Protein AF-M5PRZ6-F1 (afdb_monomer_lite)

Organism: NCBI:txid1262666

Sequence (97 aa):
MSIFGPVVANYGDRKKSFNFHQKIILLVMDITLLAELCYTMHAAYPAGDAFSAIFLRTYAPLFFPTVILGIWLCRRFRDRQVASESMGQAKAAAPEA

Secondary structure (DSSP, 8-state):
--TTHHHHTTSS-------HHHHHHHHHHHHHHHHHHHHHHHHHGGGGGGHHHHHHHHHHHHHHHHHHHHHHHHHHHHHHHHHHHHHHHHHHS----

pLDDT: mean 70.48, std 14.61, range [44.31, 88.38]

Foldseek 3Di:
DDPPPPPVVPPPPPPPPQDPVNVVLVVVLVVVLVVLLVVLQVVLVVVVVCSVVSSCVRSVVVVVVSVVVSVVVSVVVVVVVVVVVVVVVVVVPDDDD

Radius of gyration: 21.45 Å; chains: 1; bounding box: 60×50×50 Å

Structure (mmCIF, N/CA/C/O backbone):
data_AF-M5PRZ6-F1
#
_entry.id   AF-M5PRZ6-F1
#
loop_
_atom_site.group_PDB
_atom_site.id
_atom_site.type_symbol
_atom_site.label_atom_id
_atom_site.label_alt_id
_atom_site.label_comp_id
_atom_site.label_asym_id
_atom_site.label_entity_id
_atom_site.label_seq_id
_atom_site.pdbx_PDB_ins_code
_atom_site.Cartn_x
_atom_site.Cartn_y
_atom_site.Cartn_z
_atom_site.occupancy
_atom_site.B_iso_or_equiv
_atom_site.auth_seq_id
_atom_site.auth_comp_id
_atom_site.auth_asym_id
_atom_site.auth_atom_id
_atom_site.pdbx_PDB_model_num
ATOM 1 N N . MET A 1 1 ? -9.450 42.614 6.489 1.00 44.31 1 MET A N 1
ATOM 2 C CA . MET A 1 1 ? -10.142 41.584 5.684 1.00 44.31 1 MET A CA 1
ATOM 3 C C . MET A 1 1 ? -9.292 40.321 5.692 1.00 44.31 1 MET A C 1
ATOM 5 O O . MET A 1 1 ? -8.359 40.229 4.910 1.00 44.31 1 MET A O 1
ATOM 9 N N . SER A 1 2 ? -9.564 39.385 6.606 1.00 45.91 2 SER A N 1
ATOM 10 C CA . SER A 1 2 ? -8.858 38.096 6.675 1.00 45.91 2 SER A CA 1
ATOM 11 C C . SER A 1 2 ? -9.834 36.983 6.311 1.00 45.91 2 SER A C 1
ATOM 13 O O . SER A 1 2 ? -10.684 36.608 7.111 1.00 45.91 2 SER A O 1
ATOM 15 N N . ILE A 1 3 ? -9.724 36.488 5.079 1.00 63.09 3 ILE A N 1
ATOM 16 C CA . ILE A 1 3 ? -10.643 35.516 4.455 1.00 63.09 3 ILE A CA 1
ATOM 17 C C . ILE A 1 3 ? -10.453 34.088 5.022 1.00 63.09 3 ILE A C 1
ATOM 19 O O . ILE A 1 3 ? -11.278 33.210 4.803 1.00 63.09 3 ILE A O 1
ATOM 23 N N . PHE A 1 4 ? -9.413 33.856 5.831 1.00 58.06 4 PHE A N 1
ATOM 24 C CA . PHE A 1 4 ? -9.036 32.530 6.346 1.00 58.06 4 PHE A CA 1
ATOM 25 C C . PHE A 1 4 ? -9.284 32.322 7.854 1.00 58.06 4 PHE A C 1
ATOM 27 O O . PHE A 1 4 ? -8.808 31.349 8.431 1.00 58.06 4 PHE A O 1
ATOM 34 N N . GLY A 1 5 ? -10.020 33.222 8.515 1.00 56.09 5 GLY A N 1
ATOM 35 C CA . GLY A 1 5 ? -10.156 33.242 9.981 1.00 56.09 5 GLY A CA 1
ATOM 36 C C . GLY A 1 5 ? -10.887 32.050 10.632 1.00 56.09 5 GLY A C 1
ATOM 37 O O . GLY A 1 5 ? -10.348 31.471 11.573 1.00 56.09 5 GLY A O 1
ATOM 38 N N . PRO A 1 6 ? -12.095 31.648 10.187 1.00 53.34 6 PRO A N 1
ATOM 39 C CA . PRO A 1 6 ? -12.907 30.715 10.976 1.00 53.34 6 PRO A CA 1
ATOM 40 C C . PRO A 1 6 ? -12.603 29.227 10.732 1.00 53.34 6 PRO A C 1
ATOM 42 O O . PRO A 1 6 ? -12.967 28.395 11.559 1.00 53.34 6 PRO A O 1
ATOM 45 N N . VAL A 1 7 ? -11.936 28.867 9.628 1.00 56.25 7 VAL A N 1
ATOM 46 C CA . VAL A 1 7 ? -11.710 27.453 9.258 1.00 56.25 7 VAL A CA 1
ATOM 47 C C . VAL A 1 7 ? -10.471 26.864 9.942 1.00 56.25 7 VAL A C 1
ATOM 49 O O . VAL A 1 7 ? -10.497 25.711 10.364 1.00 56.25 7 VAL A O 1
ATOM 52 N N . VAL A 1 8 ? -9.403 27.649 10.115 1.00 56.16 8 VAL A N 1
ATOM 53 C CA . VAL A 1 8 ? -8.156 27.170 10.745 1.00 56.16 8 VAL A CA 1
ATOM 54 C C . VAL A 1 8 ? -8.268 27.128 12.274 1.00 56.16 8 VAL A C 1
ATOM 56 O O . VAL A 1 8 ? -7.702 26.243 12.911 1.00 56.16 8 VAL A O 1
ATOM 59 N N . ALA A 1 9 ? -9.066 28.018 12.872 1.00 53.56 9 ALA A N 1
ATOM 60 C CA . ALA A 1 9 ? -9.238 28.089 14.325 1.00 53.56 9 ALA A CA 1
ATOM 61 C C . ALA A 1 9 ? -9.973 26.874 14.931 1.00 53.56 9 ALA A C 1
ATOM 63 O O . ALA A 1 9 ? -9.878 26.639 16.132 1.00 53.56 9 ALA A O 1
ATOM 64 N N . ASN A 1 10 ? -10.688 26.083 14.119 1.00 51.78 10 ASN A N 1
ATOM 65 C CA . ASN A 1 10 ? -11.527 24.975 14.591 1.00 51.78 10 ASN A CA 1
ATOM 66 C C . ASN A 1 10 ? -10.916 23.575 14.371 1.00 51.78 10 ASN A C 1
ATOM 68 O O . ASN A 1 10 ? -11.611 22.570 14.500 1.00 51.78 10 ASN A O 1
ATOM 72 N N . TYR A 1 11 ? -9.624 23.478 14.040 1.00 54.78 11 TYR A N 1
ATOM 73 C CA . TYR A 1 11 ? -8.944 22.178 13.928 1.00 54.78 11 TYR A CA 1
ATOM 74 C C . TYR A 1 11 ? -8.398 21.666 15.274 1.00 54.78 11 TYR A C 1
ATOM 76 O O . TYR A 1 11 ? -8.106 20.480 15.412 1.00 54.78 11 TYR A O 1
ATOM 84 N N . GLY A 1 12 ? -8.270 22.554 16.268 1.00 51.88 12 GLY A N 1
ATOM 85 C CA . GLY A 1 12 ? -7.536 22.295 17.510 1.00 51.88 12 GLY A CA 1
ATOM 86 C C . GLY A 1 12 ? -8.316 21.653 18.661 1.00 51.88 12 GLY A C 1
ATOM 87 O O . GLY A 1 12 ? -7.678 21.253 19.628 1.00 51.88 12 GLY A O 1
ATOM 88 N N . ASP A 1 13 ? -9.649 21.529 18.590 1.00 52.00 13 ASP A N 1
ATOM 89 C CA . ASP A 1 13 ? -10.454 21.192 19.785 1.00 52.00 13 ASP A CA 1
ATOM 90 C C . ASP A 1 13 ? -11.536 20.119 19.576 1.00 52.00 13 ASP A C 1
ATOM 92 O O . ASP A 1 13 ? -12.557 20.051 20.256 1.00 52.00 13 ASP A O 1
ATOM 96 N N . ARG A 1 14 ? -11.322 19.204 18.628 1.00 57.09 14 ARG A N 1
ATOM 97 C CA . ARG A 1 14 ? -12.064 17.937 18.616 1.00 57.09 14 ARG A CA 1
ATOM 98 C C . ARG A 1 14 ? -11.144 16.862 19.165 1.00 57.09 14 ARG A C 1
ATOM 100 O O . ARG A 1 14 ? -10.601 16.064 18.402 1.00 57.09 14 ARG A O 1
ATOM 107 N N . LYS A 1 15 ? -11.038 16.770 20.498 1.00 49.06 15 LYS A N 1
ATOM 108 C CA . LYS A 1 15 ? -10.728 15.491 21.158 1.00 49.06 15 LYS A CA 1
ATOM 109 C C . LYS A 1 15 ? -11.851 14.505 20.818 1.00 49.06 15 LYS A C 1
ATOM 111 O O . LYS A 1 15 ? -12.719 14.210 21.631 1.00 49.06 15 LYS A O 1
ATOM 116 N N . LYS A 1 16 ? -11.862 13.982 19.588 1.00 56.84 16 LYS A N 1
ATOM 117 C CA . LYS A 1 16 ? -12.518 12.712 19.314 1.00 56.84 16 LYS A CA 1
ATOM 118 C C . LYS A 1 16 ? -11.719 11.695 20.106 1.00 56.84 16 LYS A C 1
ATOM 120 O O . LYS A 1 16 ? -10.619 11.322 19.704 1.00 56.84 16 LYS A O 1
ATOM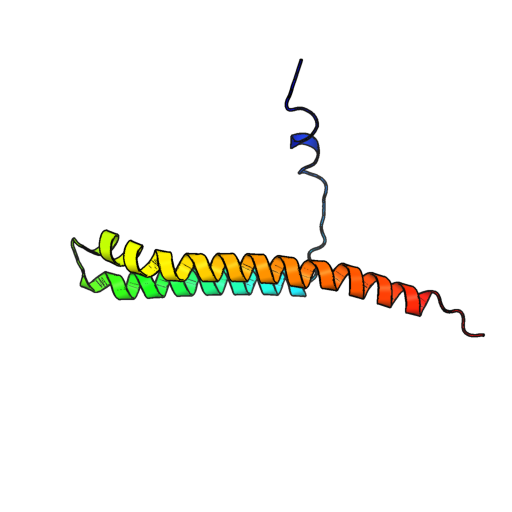 125 N N . SER A 1 17 ? -12.254 11.297 21.255 1.00 53.75 17 SER A N 1
ATOM 126 C CA . SER A 1 17 ? -11.880 10.034 21.872 1.00 53.75 17 SER A CA 1
ATOM 127 C C . SER A 1 17 ? -12.159 8.957 20.827 1.00 53.75 17 SER A C 1
ATOM 129 O O . SER A 1 17 ? -13.293 8.521 20.653 1.00 53.75 17 SER A O 1
ATOM 131 N N . PHE A 1 18 ? -11.154 8.633 20.011 1.00 55.12 18 PHE A N 1
ATOM 132 C CA . PHE A 1 18 ? -11.245 7.519 19.086 1.00 55.12 18 PHE A CA 1
ATOM 133 C C . PHE A 1 18 ? -11.454 6.277 19.943 1.00 55.12 18 PHE A C 1
ATOM 135 O O . PHE A 1 18 ? -10.559 5.878 20.695 1.00 55.12 18 PHE A O 1
ATOM 142 N N . ASN A 1 19 ? -12.649 5.696 19.838 1.00 66.44 19 ASN A N 1
ATOM 143 C CA . ASN A 1 19 ? -12.975 4.424 20.461 1.00 66.44 19 ASN A CA 1
ATOM 144 C C . ASN A 1 19 ? -11.889 3.398 20.100 1.00 66.44 19 ASN A C 1
ATOM 146 O O . ASN A 1 19 ? -11.368 3.411 18.982 1.00 66.44 19 ASN A O 1
ATOM 150 N N . PHE A 1 20 ? -11.554 2.493 21.023 1.00 76.69 20 PHE A N 1
ATOM 151 C CA . PHE A 1 20 ? -10.493 1.489 20.837 1.00 76.69 20 PHE A CA 1
ATOM 152 C C . PHE A 1 20 ? -10.622 0.728 19.501 1.00 76.69 20 PHE A C 1
ATOM 154 O O . PHE A 1 20 ? -9.641 0.519 18.795 1.00 76.69 20 PHE A O 1
ATOM 161 N N . HIS A 1 21 ? -11.861 0.457 1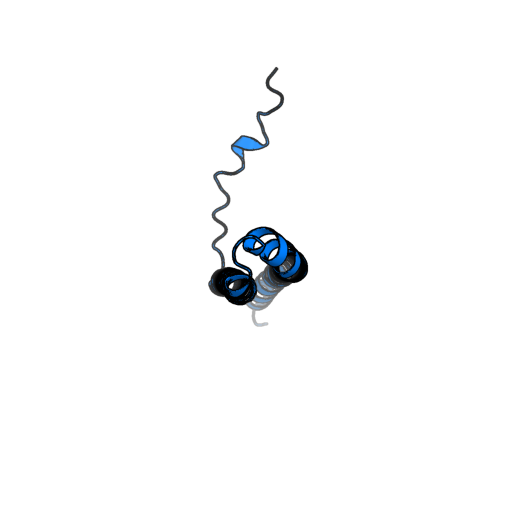9.080 1.00 68.75 21 HIS A N 1
ATOM 162 C CA . HIS A 1 21 ? -12.197 -0.151 17.793 1.00 68.75 21 HIS A CA 1
ATOM 163 C C . HIS A 1 21 ? -11.781 0.694 16.572 1.00 68.75 21 HIS A C 1
ATOM 165 O O . HIS A 1 21 ? -11.292 0.147 15.592 1.00 68.75 21 HIS A O 1
ATOM 171 N N . GLN A 1 22 ? -11.924 2.024 16.613 1.00 69.94 22 GLN A N 1
ATOM 172 C CA . GLN A 1 22 ? -11.460 2.903 15.528 1.00 69.94 22 GLN A CA 1
ATOM 173 C C . GLN A 1 22 ? -9.935 2.981 15.471 1.00 69.94 22 GLN A C 1
ATOM 175 O O . GLN A 1 22 ? -9.378 2.999 14.378 1.00 69.94 22 GLN A O 1
ATOM 180 N N . LYS A 1 23 ? -9.259 2.979 16.629 1.00 78.50 23 LYS A N 1
ATOM 181 C CA . LYS A 1 23 ? -7.792 2.898 16.670 1.00 78.50 23 LYS A CA 1
ATOM 182 C C . LYS A 1 23 ? -7.288 1.599 16.043 1.00 78.50 23 LYS A C 1
ATOM 184 O O . LYS A 1 23 ? -6.347 1.650 15.263 1.00 78.50 23 LYS A O 1
ATOM 189 N N . ILE A 1 24 ? -7.942 0.469 16.325 1.00 79.56 24 ILE A N 1
ATOM 190 C CA . ILE A 1 24 ? -7.609 -0.820 15.701 1.00 79.56 24 ILE A CA 1
ATOM 191 C C . ILE A 1 24 ? -7.821 -0.771 14.187 1.00 79.56 24 ILE A C 1
ATOM 193 O O . ILE A 1 24 ? -6.953 -1.219 13.451 1.00 79.56 24 ILE A O 1
ATOM 197 N N . ILE A 1 25 ? -8.933 -0.206 13.704 1.00 77.25 25 ILE A N 1
ATOM 198 C CA . ILE A 1 25 ? -9.193 -0.109 12.257 1.00 77.25 25 ILE A CA 1
ATOM 199 C C . ILE A 1 25 ? -8.110 0.722 11.556 1.00 77.25 25 ILE A C 1
ATOM 201 O O . ILE A 1 25 ? -7.616 0.309 10.511 1.00 77.25 25 ILE A O 1
ATOM 205 N N . LEU A 1 26 ? -7.711 1.857 12.139 1.00 78.38 26 LEU A N 1
ATOM 206 C CA . LEU A 1 26 ? -6.625 2.682 11.602 1.00 78.38 26 LEU A CA 1
ATOM 207 C C . LEU A 1 26 ? -5.286 1.933 11.611 1.00 78.38 26 LEU A C 1
ATOM 209 O O . LEU A 1 26 ? -4.586 1.938 10.606 1.00 78.38 26 LEU A O 1
ATOM 213 N N . LEU A 1 27 ? -4.975 1.228 12.703 1.00 83.12 27 LEU A N 1
ATOM 214 C CA . LEU A 1 27 ? -3.765 0.410 12.814 1.00 83.12 27 LEU A CA 1
ATOM 215 C C . LEU A 1 27 ? -3.726 -0.697 11.749 1.00 83.12 27 LEU A C 1
ATOM 217 O O . LEU A 1 27 ? -2.704 -0.904 11.104 1.00 83.12 27 LEU A O 1
ATOM 221 N N . VAL A 1 28 ? -4.842 -1.401 11.545 1.00 82.19 28 VAL A N 1
ATOM 222 C CA . VAL A 1 28 ? -4.956 -2.452 10.523 1.00 82.19 28 VAL A CA 1
ATOM 223 C C . VAL A 1 28 ? -4.803 -1.864 9.121 1.00 82.19 28 VAL A C 1
ATOM 225 O O . VAL A 1 28 ? -4.146 -2.475 8.280 1.00 82.19 28 VAL A O 1
ATOM 228 N N . MET A 1 29 ? -5.360 -0.677 8.866 1.00 79.94 29 MET A N 1
ATOM 229 C CA . MET A 1 29 ? -5.201 0.015 7.585 1.00 79.94 29 MET A CA 1
ATOM 230 C C . MET A 1 29 ? -3.730 0.358 7.313 1.00 79.94 29 MET A C 1
ATOM 232 O O . MET A 1 29 ? -3.238 0.063 6.226 1.00 79.94 29 MET A O 1
ATOM 236 N N . ASP A 1 30 ? -3.017 0.893 8.307 1.00 83.88 30 ASP A N 1
ATOM 237 C CA . ASP A 1 30 ? -1.585 1.197 8.192 1.00 83.88 30 ASP A CA 1
ATOM 238 C C . ASP A 1 30 ? -0.746 -0.065 7.955 1.00 83.88 30 ASP A C 1
ATOM 240 O O . ASP A 1 30 ? 0.110 -0.076 7.071 1.00 83.88 30 ASP A O 1
ATOM 244 N N . ILE A 1 31 ? -1.018 -1.154 8.684 1.00 86.06 31 ILE A N 1
ATOM 245 C CA . ILE A 1 31 ? -0.331 -2.439 8.477 1.00 86.06 31 ILE A CA 1
ATOM 246 C C . ILE A 1 31 ? -0.585 -2.966 7.060 1.00 86.06 31 ILE A C 1
ATOM 248 O O . ILE A 1 31 ? 0.337 -3.468 6.420 1.00 86.06 31 ILE A O 1
ATOM 252 N N . THR A 1 32 ? -1.813 -2.833 6.553 1.00 84.94 32 THR A N 1
ATOM 253 C CA . THR A 1 32 ? -2.169 -3.290 5.202 1.00 84.94 32 THR A CA 1
ATOM 254 C C . THR A 1 32 ? -1.438 -2.471 4.137 1.00 84.94 32 THR A C 1
ATOM 256 O O . THR A 1 32 ? -0.851 -3.049 3.227 1.00 84.94 32 THR A O 1
ATOM 259 N N . LEU A 1 33 ? -1.386 -1.143 4.284 1.00 84.38 33 LEU A N 1
ATOM 260 C CA . LEU A 1 33 ? -0.638 -0.266 3.376 1.00 84.38 33 LEU A CA 1
ATOM 261 C C . LEU A 1 33 ? 0.865 -0.563 3.389 1.00 84.38 33 LEU A C 1
ATOM 263 O O . LEU A 1 33 ? 1.492 -0.628 2.332 1.00 84.38 33 LEU A O 1
ATOM 267 N N . LEU A 1 34 ? 1.446 -0.787 4.571 1.00 88.38 34 LEU A N 1
ATOM 268 C CA . LEU A 1 34 ? 2.845 -1.197 4.701 1.00 88.38 34 LEU A CA 1
ATOM 269 C C . LEU A 1 34 ? 3.105 -2.549 4.032 1.00 88.38 34 LEU A C 1
ATOM 271 O O . LEU A 1 34 ? 4.116 -2.708 3.349 1.00 88.38 34 LEU A O 1
ATOM 275 N N . ALA A 1 35 ? 2.198 -3.512 4.198 1.00 86.62 35 ALA A N 1
ATOM 276 C CA . ALA A 1 35 ? 2.313 -4.819 3.565 1.00 86.62 35 ALA A CA 1
ATOM 277 C C . ALA A 1 35 ? 2.257 -4.718 2.032 1.00 86.62 35 ALA A C 1
ATOM 279 O O . ALA A 1 35 ? 3.084 -5.328 1.355 1.00 86.62 35 ALA A O 1
ATOM 280 N N . GLU A 1 36 ? 1.345 -3.917 1.478 1.00 85.62 36 GLU A N 1
ATOM 281 C CA . GLU A 1 36 ? 1.247 -3.683 0.032 1.00 85.62 36 GLU A CA 1
ATOM 282 C C . GLU A 1 36 ? 2.478 -2.967 -0.528 1.00 85.62 36 GLU A C 1
ATOM 284 O O . GLU A 1 36 ? 2.986 -3.337 -1.591 1.00 85.62 36 GLU A O 1
ATOM 289 N N . LEU A 1 37 ? 3.006 -1.982 0.200 1.00 86.12 37 LEU A N 1
ATOM 290 C CA . LEU A 1 37 ? 4.239 -1.295 -0.173 1.00 86.12 37 LEU A CA 1
ATOM 291 C C . LEU A 1 37 ? 5.428 -2.270 -0.181 1.00 86.12 37 LEU A C 1
ATOM 293 O O . LEU A 1 37 ? 6.163 -2.342 -1.164 1.00 86.12 37 LEU A O 1
ATOM 297 N N . CYS A 1 38 ? 5.586 -3.079 0.869 1.00 87.94 38 CYS A N 1
ATOM 298 C CA . CYS A 1 38 ? 6.642 -4.090 0.940 1.00 87.94 38 CYS A CA 1
ATOM 299 C C . CYS A 1 38 ? 6.510 -5.142 -0.167 1.00 87.94 38 CYS A C 1
ATOM 301 O O . CYS A 1 38 ? 7.504 -5.500 -0.798 1.00 87.94 38 CYS A O 1
ATOM 303 N N . TYR A 1 39 ? 5.292 -5.614 -0.434 1.00 86.06 39 TYR A N 1
ATOM 304 C CA . TYR A 1 39 ? 5.028 -6.590 -1.487 1.00 86.06 39 TYR A CA 1
ATOM 305 C C . TYR A 1 39 ? 5.393 -6.043 -2.871 1.00 86.06 39 TYR A C 1
ATOM 307 O O . TYR A 1 39 ? 6.096 -6.697 -3.640 1.00 86.06 39 TYR A O 1
ATOM 315 N N . THR A 1 40 ? 4.956 -4.825 -3.180 1.00 85.94 40 THR A N 1
ATOM 316 C CA . THR A 1 40 ? 5.216 -4.190 -4.481 1.00 85.94 40 THR A CA 1
ATOM 317 C C . THR A 1 40 ? 6.688 -3.838 -4.659 1.00 85.94 40 THR A C 1
ATOM 319 O O . THR A 1 40 ? 7.222 -3.992 -5.756 1.00 85.94 40 THR A O 1
ATOM 322 N N . MET A 1 41 ? 7.376 -3.463 -3.580 1.00 85.00 41 MET A N 1
ATOM 323 C CA . MET A 1 41 ? 8.821 -3.251 -3.573 1.00 85.00 41 MET A CA 1
ATOM 324 C C . MET A 1 41 ? 9.593 -4.557 -3.800 1.00 85.00 41 MET A C 1
ATOM 326 O O . MET A 1 41 ? 10.519 -4.584 -4.608 1.00 85.00 41 MET A O 1
ATOM 330 N N . HIS A 1 42 ? 9.178 -5.658 -3.168 1.00 84.81 42 HIS A N 1
ATOM 331 C CA . HIS A 1 42 ? 9.758 -6.981 -3.404 1.00 84.81 42 HIS A CA 1
ATOM 332 C C . HIS A 1 42 ? 9.508 -7.470 -4.839 1.00 84.81 42 HIS A C 1
ATOM 334 O O . HIS A 1 42 ? 10.406 -8.012 -5.477 1.00 84.81 42 HIS A O 1
ATOM 340 N N . ALA A 1 43 ? 8.304 -7.261 -5.375 1.00 83.06 43 ALA A N 1
ATOM 341 C CA . ALA A 1 43 ? 7.968 -7.639 -6.746 1.00 83.06 43 ALA A CA 1
ATOM 342 C C . ALA A 1 43 ? 8.736 -6.812 -7.793 1.00 83.06 43 ALA A C 1
ATOM 344 O O . ALA A 1 43 ? 9.070 -7.329 -8.857 1.00 83.06 43 ALA A O 1
ATOM 345 N N . ALA A 1 44 ? 9.035 -5.545 -7.491 1.00 84.56 44 ALA A N 1
ATOM 346 C CA . ALA A 1 44 ? 9.803 -4.664 -8.365 1.00 84.56 44 ALA A CA 1
ATOM 347 C C . ALA A 1 44 ? 11.325 -4.849 -8.236 1.00 84.56 44 ALA A C 1
ATOM 349 O O . ALA A 1 44 ? 12.047 -4.520 -9.173 1.00 84.56 44 ALA A O 1
ATOM 350 N N . TYR A 1 45 ? 11.825 -5.404 -7.125 1.00 83.31 45 TYR A N 1
ATOM 351 C CA . TYR A 1 45 ? 13.257 -5.614 -6.859 1.00 83.31 45 TYR A CA 1
ATOM 352 C C . TYR A 1 45 ? 14.063 -6.274 -8.002 1.00 83.31 45 TYR A C 1
ATOM 354 O O . TYR A 1 45 ? 15.158 -5.789 -8.292 1.00 83.31 45 TYR A O 1
ATOM 362 N N . PRO A 1 46 ? 13.565 -7.306 -8.717 1.00 86.38 46 PRO A N 1
ATOM 363 C CA .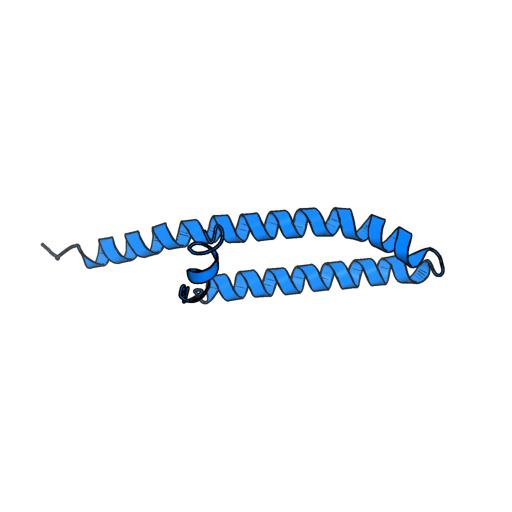 PRO A 1 46 ? 14.324 -7.937 -9.796 1.00 86.38 46 PRO A CA 1
ATOM 364 C C . PRO A 1 46 ? 14.500 -7.052 -11.044 1.00 86.38 46 PRO A C 1
ATOM 366 O O . PRO A 1 46 ? 15.252 -7.418 -11.942 1.00 86.38 46 PRO A O 1
ATOM 369 N N . ALA A 1 47 ? 13.803 -5.915 -11.140 1.00 80.38 47 ALA A N 1
ATOM 370 C CA . ALA A 1 47 ? 13.754 -5.098 -12.350 1.00 80.38 47 ALA A CA 1
ATOM 371 C C . ALA A 1 47 ? 14.952 -4.152 -12.559 1.00 80.38 47 ALA A C 1
ATOM 373 O O . ALA A 1 47 ? 15.046 -3.545 -13.628 1.00 80.38 47 ALA A O 1
ATOM 374 N N . GLY A 1 48 ? 15.849 -3.999 -11.577 1.00 83.06 48 GLY A N 1
ATOM 375 C CA . GLY A 1 48 ? 17.041 -3.146 -11.700 1.00 83.06 48 GLY A CA 1
ATOM 376 C C . GLY A 1 48 ? 16.698 -1.705 -12.104 1.00 83.06 48 GLY A C 1
ATOM 377 O O . GLY A 1 48 ? 15.983 -1.015 -11.383 1.00 83.06 48 GLY A O 1
ATOM 378 N N . ASP A 1 49 ? 17.150 -1.265 -13.282 1.00 81.31 49 ASP A N 1
ATOM 379 C CA . ASP A 1 49 ? 16.898 0.089 -13.815 1.00 81.31 49 ASP A CA 1
ATOM 380 C C . ASP A 1 49 ? 15.409 0.404 -14.049 1.00 81.31 49 ASP A C 1
ATOM 382 O O . ASP A 1 49 ? 14.989 1.560 -13.969 1.00 81.31 49 ASP A O 1
ATOM 386 N N . ALA A 1 50 ? 14.577 -0.612 -14.298 1.00 83.75 50 ALA A N 1
ATOM 387 C CA . ALA A 1 50 ? 13.135 -0.442 -14.486 1.00 83.75 50 ALA A CA 1
ATOM 388 C C . ALA A 1 50 ? 12.333 -0.510 -13.170 1.00 83.75 50 ALA A C 1
ATOM 390 O O . ALA A 1 50 ? 11.097 -0.471 -13.206 1.00 83.75 50 ALA A O 1
ATOM 391 N N . PHE A 1 51 ? 13.011 -0.585 -12.015 1.00 83.19 51 PHE A N 1
ATOM 392 C CA . PHE A 1 51 ? 12.407 -0.713 -10.685 1.00 83.19 51 PHE A CA 1
ATOM 393 C C . PHE A 1 51 ? 11.271 0.285 -10.459 1.00 83.19 51 PHE A C 1
ATOM 395 O O . PHE A 1 51 ? 10.142 -0.120 -10.192 1.00 83.19 51 PHE A O 1
ATOM 402 N N . SER A 1 52 ? 11.528 1.583 -10.640 1.00 84.56 52 SER A N 1
ATOM 403 C CA . SER A 1 52 ? 10.545 2.633 -10.344 1.00 84.56 52 SER A CA 1
ATOM 404 C C . SER A 1 52 ? 9.300 2.549 -11.229 1.00 84.56 52 SER A C 1
ATOM 406 O O . SER A 1 52 ? 8.187 2.762 -10.751 1.00 84.56 52 SER A O 1
ATOM 408 N N . ALA A 1 53 ? 9.466 2.206 -12.510 1.00 85.75 53 ALA A N 1
ATOM 409 C CA . ALA A 1 53 ? 8.357 2.104 -13.456 1.00 85.75 53 ALA A CA 1
ATOM 410 C C . ALA A 1 53 ? 7.463 0.889 -13.159 1.00 85.75 53 ALA A C 1
ATOM 412 O O . ALA A 1 53 ? 6.234 0.993 -13.183 1.00 85.75 53 ALA A O 1
ATOM 413 N N . ILE A 1 54 ? 8.074 -0.256 -12.841 1.00 84.56 54 ILE A N 1
ATOM 414 C CA . ILE A 1 54 ? 7.358 -1.493 -12.502 1.00 84.56 54 ILE A CA 1
ATOM 415 C C . ILE A 1 54 ? 6.717 -1.382 -11.117 1.00 84.56 54 ILE A C 1
ATOM 417 O O . ILE A 1 54 ? 5.561 -1.775 -10.952 1.00 84.56 54 ILE A O 1
ATOM 421 N N . PHE A 1 55 ? 7.405 -0.765 -10.157 1.00 86.06 55 PHE A N 1
ATOM 422 C CA . PHE A 1 55 ? 6.862 -0.451 -8.840 1.00 86.06 55 PHE A CA 1
ATOM 423 C C . PHE A 1 55 ? 5.593 0.392 -8.953 1.00 86.06 55 PHE A C 1
ATOM 425 O O . PHE A 1 55 ? 4.550 -0.033 -8.472 1.00 86.06 55 PHE A O 1
ATOM 432 N N . LEU A 1 56 ? 5.632 1.537 -9.647 1.00 86.50 56 LEU A N 1
ATOM 433 C CA . LEU A 1 56 ? 4.466 2.423 -9.744 1.00 86.50 56 LEU A CA 1
ATOM 434 C C . LEU A 1 56 ? 3.284 1.753 -10.449 1.00 86.50 56 LEU A C 1
ATOM 436 O O . LEU A 1 56 ? 2.141 1.902 -10.018 1.00 86.50 56 LEU A O 1
ATOM 440 N N . ARG A 1 57 ? 3.558 0.988 -11.512 1.00 86.12 57 ARG A N 1
ATOM 441 C CA . ARG A 1 57 ? 2.530 0.267 -12.271 1.00 86.12 57 ARG A CA 1
ATOM 442 C C . ARG A 1 57 ? 1.859 -0.835 -11.452 1.00 86.12 57 ARG A C 1
ATOM 444 O O . ARG A 1 57 ? 0.696 -1.133 -11.699 1.00 86.12 57 ARG A O 1
ATOM 451 N N . THR A 1 58 ? 2.579 -1.418 -10.498 1.00 83.94 58 THR A N 1
ATOM 452 C CA . THR A 1 58 ? 2.077 -2.497 -9.636 1.00 83.94 58 THR A CA 1
ATOM 453 C C . THR A 1 58 ? 1.444 -1.944 -8.358 1.00 83.94 58 THR A C 1
ATOM 455 O O . THR A 1 58 ? 0.395 -2.418 -7.934 1.00 83.94 58 THR A O 1
ATOM 458 N N . TYR A 1 59 ? 2.033 -0.901 -7.774 1.00 84.25 59 TYR A N 1
ATOM 459 C CA . TYR A 1 59 ? 1.580 -0.284 -6.531 1.00 84.25 59 TYR A CA 1
ATOM 460 C C . TYR A 1 59 ? 0.327 0.562 -6.711 1.00 84.25 59 TYR A C 1
ATOM 462 O O . TYR A 1 59 ? -0.600 0.418 -5.925 1.00 84.25 59 TYR A O 1
ATOM 470 N N . ALA A 1 60 ? 0.239 1.392 -7.754 1.00 84.69 60 ALA A N 1
ATOM 471 C CA . ALA A 1 60 ? -0.928 2.246 -7.971 1.00 84.69 60 ALA A CA 1
ATOM 472 C C . ALA A 1 60 ? -2.270 1.474 -7.981 1.00 84.69 60 ALA A C 1
ATOM 474 O O . ALA A 1 60 ? -3.155 1.839 -7.204 1.00 84.69 60 ALA A O 1
ATOM 475 N N . PRO A 1 61 ? -2.455 0.399 -8.776 1.00 85.12 61 PRO A N 1
ATOM 476 C CA . PRO A 1 61 ? -3.726 -0.325 -8.811 1.00 85.12 61 PRO A CA 1
ATOM 477 C C . PRO A 1 61 ? -4.042 -1.100 -7.526 1.00 85.12 61 PRO A C 1
ATOM 479 O O . PRO A 1 61 ? -5.203 -1.440 -7.330 1.00 85.12 61 PRO A O 1
ATOM 482 N N . LEU A 1 62 ? -3.054 -1.367 -6.664 1.00 82.88 62 LEU A N 1
ATOM 483 C CA . LEU A 1 62 ? -3.260 -1.963 -5.340 1.00 82.88 62 LEU A CA 1
ATOM 484 C C . LEU A 1 62 ? -3.591 -0.898 -4.293 1.00 82.88 62 LEU A C 1
ATOM 486 O O . LEU A 1 62 ? -4.574 -1.035 -3.583 1.00 82.88 62 LEU A O 1
ATOM 490 N N . PHE A 1 63 ? -2.852 0.208 -4.288 1.00 83.25 63 PHE A N 1
ATOM 491 C CA . PHE A 1 63 ? -2.978 1.296 -3.322 1.00 83.25 63 PHE A CA 1
ATOM 492 C C . PHE A 1 63 ? -4.327 2.023 -3.387 1.00 83.25 63 PHE A C 1
ATOM 494 O O . PHE A 1 63 ? -4.928 2.345 -2.361 1.00 83.25 63 PHE A O 1
ATOM 501 N N . PHE A 1 64 ? -4.831 2.313 -4.592 1.00 85.00 64 PHE A N 1
ATOM 502 C CA . PHE A 1 64 ? -6.117 3.003 -4.738 1.00 85.00 64 PHE A CA 1
ATOM 503 C C . PHE A 1 64 ? -7.288 2.241 -4.091 1.00 85.00 64 PHE A C 1
ATOM 505 O O . PHE A 1 64 ? -8.012 2.857 -3.302 1.00 85.00 64 PHE A O 1
ATOM 512 N N . PRO A 1 65 ? -7.511 0.939 -4.364 1.00 83.75 65 PRO A N 1
ATOM 513 C CA . PRO A 1 65 ? -8.597 0.205 -3.728 1.00 83.75 65 PRO A CA 1
ATOM 514 C C . PRO A 1 65 ? -8.419 0.049 -2.214 1.00 83.75 65 PRO A C 1
ATOM 516 O O . PRO A 1 65 ? -9.421 0.169 -1.510 1.00 83.75 65 PRO A O 1
ATOM 519 N N . THR A 1 66 ? -7.206 -0.128 -1.677 1.00 83.00 66 THR A N 1
ATOM 520 C CA . THR A 1 66 ? -6.986 -0.167 -0.215 1.00 83.00 66 THR A CA 1
ATOM 521 C C . THR A 1 66 ? -7.339 1.144 0.454 1.00 83.00 66 THR A C 1
ATOM 523 O O . THR A 1 66 ? -8.023 1.143 1.477 1.00 83.00 66 THR A O 1
ATOM 526 N N . VAL A 1 67 ? -6.936 2.273 -0.130 1.00 81.31 67 VAL A N 1
ATOM 527 C CA . VAL A 1 67 ? -7.266 3.595 0.414 1.00 81.31 67 VAL A CA 1
ATOM 528 C C . VAL A 1 67 ? -8.769 3.858 0.327 1.00 81.31 67 VAL A C 1
ATOM 530 O O . VAL A 1 67 ? -9.374 4.296 1.307 1.00 81.31 67 VAL A O 1
ATOM 533 N N . ILE A 1 68 ? -9.406 3.550 -0.808 1.00 84.38 68 ILE A N 1
ATOM 534 C CA . ILE A 1 68 ? -10.859 3.710 -0.975 1.00 84.38 68 ILE A CA 1
ATOM 535 C C . ILE A 1 68 ? -11.614 2.834 0.032 1.00 84.38 68 ILE A C 1
ATOM 537 O O . ILE A 1 68 ? -12.543 3.317 0.687 1.00 84.38 68 ILE A O 1
ATOM 541 N N . LEU A 1 69 ? -11.202 1.576 0.203 1.00 80.62 69 LEU A N 1
ATOM 542 C CA . LEU A 1 69 ? -11.798 0.646 1.157 1.00 80.62 69 LEU A CA 1
ATOM 543 C C . LEU A 1 69 ? -11.574 1.106 2.601 1.00 80.62 69 LEU A C 1
ATOM 545 O O . LEU A 1 69 ? -12.512 1.083 3.395 1.00 80.62 69 LEU A O 1
ATOM 549 N N . GLY A 1 70 ? -10.376 1.587 2.934 1.00 77.75 70 GLY A N 1
ATOM 550 C CA . GLY A 1 70 ? -10.038 2.139 4.245 1.00 77.75 70 GLY A CA 1
ATOM 551 C C . GLY A 1 70 ? -10.880 3.367 4.591 1.00 77.75 70 GLY A C 1
ATOM 552 O O . GLY A 1 70 ? -11.465 3.437 5.676 1.00 77.75 70 GLY A O 1
ATOM 553 N N . ILE A 1 71 ? -11.047 4.295 3.643 1.00 78.62 71 ILE A N 1
ATOM 554 C CA . ILE A 1 71 ? -11.927 5.462 3.798 1.00 78.62 71 ILE A CA 1
ATOM 555 C C . ILE A 1 71 ? -13.385 5.016 3.949 1.00 78.62 71 ILE A C 1
ATOM 557 O O . ILE A 1 71 ? -14.100 5.533 4.813 1.00 78.62 71 ILE A O 1
ATOM 561 N N . TRP A 1 72 ? -13.840 4.057 3.140 1.00 80.94 72 TRP A N 1
ATOM 562 C CA . TRP A 1 72 ? -15.204 3.542 3.211 1.00 80.94 72 TRP A CA 1
ATOM 563 C C . TRP A 1 72 ? -15.483 2.854 4.551 1.00 80.94 72 TRP A C 1
ATOM 565 O O . TRP A 1 72 ? -16.484 3.169 5.191 1.00 80.94 72 TRP A O 1
ATOM 575 N N . LEU A 1 73 ? -14.575 2.000 5.030 1.00 73.56 73 LEU A N 1
ATOM 576 C CA . LEU A 1 73 ? -14.652 1.349 6.339 1.00 73.56 73 LEU A CA 1
ATOM 577 C C . LEU A 1 73 ? -14.651 2.386 7.464 1.00 73.56 73 LEU A C 1
ATOM 579 O O . LEU A 1 73 ? -15.532 2.358 8.324 1.00 73.56 73 LEU A O 1
ATOM 583 N N . CYS A 1 74 ? -13.739 3.360 7.426 1.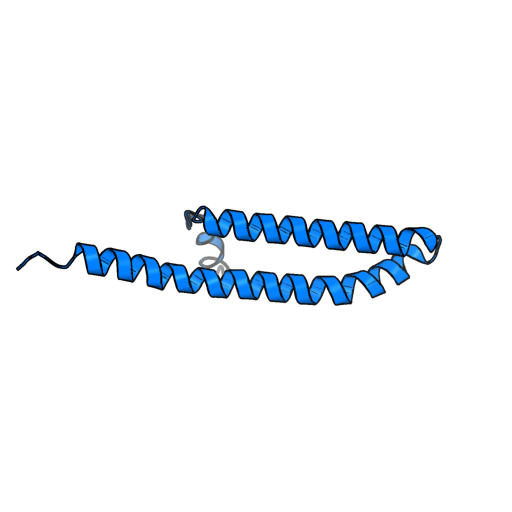00 72.25 74 CYS A N 1
ATOM 584 C CA . CYS A 1 74 ? -13.703 4.440 8.409 1.00 72.25 74 CYS A CA 1
ATOM 585 C C . CYS A 1 74 ? -15.026 5.216 8.451 1.00 72.25 74 CYS A C 1
ATOM 587 O O . CYS A 1 74 ? -15.538 5.498 9.534 1.00 72.25 74 CYS A O 1
ATOM 589 N N . ARG A 1 75 ? -15.629 5.525 7.294 1.00 72.38 75 ARG A N 1
ATOM 590 C CA . ARG A 1 75 ? -16.940 6.194 7.218 1.00 72.38 75 ARG A CA 1
ATOM 591 C C . ARG A 1 75 ? -18.066 5.295 7.731 1.00 72.38 75 ARG A C 1
ATOM 593 O O . ARG A 1 75 ? -18.850 5.721 8.574 1.00 72.38 75 ARG A O 1
ATOM 600 N N . ARG A 1 76 ? -18.101 4.035 7.295 1.00 71.12 76 ARG A N 1
ATOM 601 C CA . ARG A 1 76 ? -19.135 3.052 7.641 1.00 71.12 76 ARG A CA 1
ATOM 602 C C . ARG A 1 76 ? -19.182 2.744 9.136 1.00 71.12 76 ARG A C 1
ATOM 604 O O . ARG A 1 76 ? -20.272 2.608 9.697 1.00 71.12 76 ARG A O 1
ATOM 611 N N . PHE A 1 77 ? -18.018 2.624 9.772 1.00 63.88 77 PHE A N 1
ATOM 612 C CA . PHE A 1 77 ? -17.900 2.362 11.205 1.00 63.88 77 PHE A CA 1
ATOM 613 C C . PHE A 1 77 ? -18.021 3.629 12.058 1.00 63.88 77 PHE A C 1
ATOM 615 O O . PHE A 1 77 ? -18.389 3.527 13.226 1.00 63.88 77 PHE A O 1
ATOM 622 N N . ARG A 1 78 ? -17.795 4.824 11.494 1.00 60.12 78 ARG A N 1
ATOM 623 C CA . ARG A 1 78 ? -18.105 6.095 12.166 1.00 60.12 78 ARG A CA 1
ATOM 624 C C . ARG A 1 78 ? -19.610 6.278 12.371 1.00 60.12 78 ARG A C 1
ATOM 626 O O . ARG A 1 78 ? -20.018 6.643 13.467 1.00 60.12 78 ARG A O 1
ATOM 633 N N . ASP A 1 79 ? -20.429 5.961 11.369 1.00 54.72 79 ASP A N 1
ATOM 634 C CA . ASP A 1 79 ? -21.887 6.145 11.461 1.00 54.72 79 ASP A CA 1
ATOM 635 C C . ASP A 1 79 ? -22.551 5.106 12.385 1.00 54.72 79 ASP A C 1
ATOM 637 O O . ASP A 1 79 ? -23.521 5.408 13.078 1.00 54.72 79 ASP A O 1
ATOM 641 N N . ARG A 1 80 ? -21.983 3.892 12.487 1.00 52.75 80 ARG A N 1
ATOM 642 C CA . ARG A 1 80 ? -22.445 2.886 13.462 1.00 52.75 80 ARG A CA 1
ATOM 643 C C . ARG A 1 80 ? -22.221 3.296 14.917 1.00 52.75 80 ARG A C 1
ATOM 645 O O . ARG A 1 80 ? -22.974 2.833 15.764 1.00 52.75 80 ARG A O 1
ATOM 652 N N . GLN A 1 81 ? -21.243 4.154 15.209 1.00 51.44 81 GLN A N 1
ATOM 653 C CA . GLN A 1 81 ? -21.014 4.618 16.580 1.00 51.44 81 GLN A CA 1
ATOM 654 C C . GLN A 1 81 ? -22.070 5.621 17.045 1.00 51.44 81 GLN A C 1
ATOM 656 O O . GLN A 1 81 ? -22.545 5.512 18.170 1.00 51.44 81 GLN A O 1
ATOM 661 N N . VAL A 1 82 ? -22.528 6.508 16.155 1.00 53.41 82 VAL A N 1
ATOM 662 C CA . VAL A 1 82 ? -23.658 7.410 16.445 1.00 53.41 82 VAL A CA 1
ATOM 663 C C . VAL A 1 82 ? -24.929 6.601 16.748 1.00 53.41 82 VAL A C 1
ATOM 665 O O . VAL A 1 82 ? -25.690 6.923 17.662 1.00 53.41 82 VAL A O 1
ATOM 668 N N . ALA A 1 83 ? -25.132 5.492 16.029 1.00 50.44 83 ALA A N 1
ATOM 669 C CA . ALA A 1 83 ? -26.242 4.573 16.274 1.00 50.44 83 ALA A CA 1
ATOM 670 C C . ALA A 1 83 ? -26.085 3.755 17.576 1.00 50.44 83 ALA A C 1
ATOM 672 O O . ALA A 1 83 ? -27.065 3.534 18.279 1.00 50.44 83 ALA A O 1
ATOM 673 N N . SER A 1 84 ? -24.875 3.315 17.941 1.00 50.84 84 SER A N 1
ATOM 674 C CA . SER A 1 84 ? -24.667 2.551 19.183 1.00 50.84 84 SER A CA 1
ATOM 675 C C . SER A 1 84 ? -24.720 3.419 20.443 1.00 50.84 84 SER A C 1
ATOM 677 O O . SER A 1 84 ? -25.215 2.962 21.470 1.00 50.84 84 SER A O 1
ATOM 679 N N . GLU A 1 85 ? -24.249 4.667 20.374 1.00 52.56 85 GLU A N 1
ATOM 680 C CA . GLU A 1 85 ? -24.340 5.621 21.488 1.00 52.56 85 GLU A CA 1
ATOM 681 C C . GLU A 1 85 ? -25.798 6.017 21.763 1.00 52.56 85 GLU A C 1
ATOM 683 O O . GLU A 1 85 ? -26.221 6.028 22.918 1.00 52.56 85 GLU A O 1
ATOM 688 N N . SER A 1 86 ? -26.601 6.237 20.715 1.00 53.09 86 SER A N 1
ATOM 689 C CA . SER A 1 86 ? -28.038 6.523 20.863 1.00 53.09 86 SER A CA 1
ATOM 690 C C . SER A 1 86 ? -28.837 5.332 21.408 1.00 53.09 86 SER A C 1
ATOM 692 O O . SER A 1 86 ? -29.738 5.522 22.224 1.00 53.09 86 SER A O 1
ATOM 694 N N . MET A 1 87 ? -28.476 4.096 21.048 1.00 53.88 87 MET A N 1
ATOM 695 C CA . MET A 1 87 ? -29.142 2.889 21.558 1.00 53.88 87 MET A CA 1
ATOM 696 C C . MET A 1 87 ? -28.748 2.557 23.012 1.00 53.88 87 MET A C 1
ATOM 698 O O . MET A 1 87 ? -29.577 2.062 23.776 1.00 53.88 87 MET A O 1
ATOM 702 N N . GLY A 1 88 ? -27.516 2.886 23.424 1.00 53.75 88 GLY A N 1
ATOM 703 C CA . GLY A 1 88 ? -27.072 2.801 24.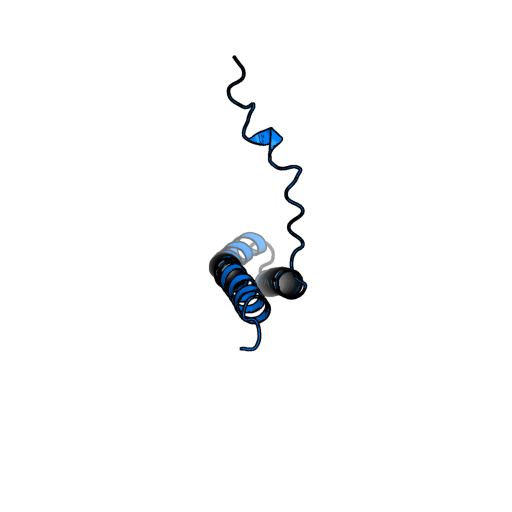821 1.00 53.75 88 GLY A CA 1
ATOM 704 C C . GLY A 1 88 ? -27.751 3.831 25.730 1.00 53.75 88 GLY A C 1
ATOM 705 O O . GLY A 1 88 ? -28.112 3.509 26.861 1.00 53.75 88 GLY A O 1
ATOM 706 N N . GLN A 1 89 ? -28.005 5.039 25.218 1.00 52.53 89 GLN A N 1
ATOM 707 C CA . GLN A 1 89 ? -28.740 6.080 25.943 1.00 52.53 89 GLN A CA 1
ATOM 708 C C . GLN A 1 89 ? -30.242 5.769 26.050 1.00 52.53 89 GLN A C 1
ATOM 710 O O . GLN A 1 89 ? -30.831 5.974 27.108 1.00 52.53 89 GLN A O 1
ATOM 715 N N . ALA A 1 90 ? -30.852 5.195 25.005 1.00 54.06 90 ALA A N 1
ATOM 716 C CA . ALA A 1 90 ? -32.264 4.799 25.017 1.00 54.06 90 ALA A CA 1
ATOM 717 C C . ALA A 1 90 ? -32.572 3.687 26.037 1.00 54.06 90 ALA A C 1
ATOM 719 O O . ALA A 1 90 ? -33.6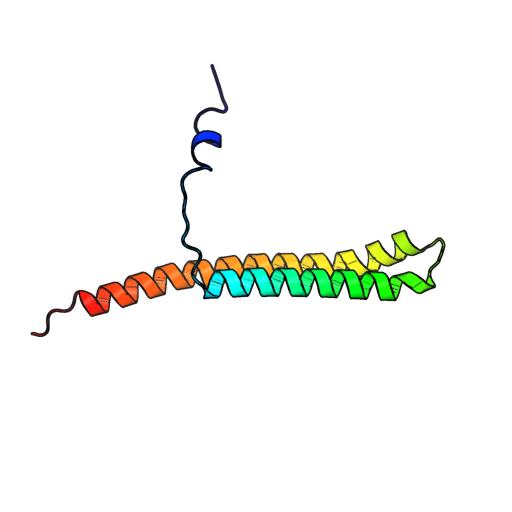36 3.697 26.649 1.00 54.06 90 ALA A O 1
ATOM 720 N N . LYS A 1 91 ? -31.635 2.756 26.273 1.00 51.03 91 LYS A N 1
ATOM 721 C CA . LYS A 1 91 ? -31.786 1.720 27.309 1.00 51.03 91 LYS A CA 1
ATOM 722 C C . LYS A 1 91 ? -31.565 2.254 28.732 1.00 51.03 91 LYS A C 1
ATOM 724 O O . LYS A 1 91 ? -32.137 1.710 29.665 1.00 51.03 91 LYS A O 1
ATOM 729 N N . ALA A 1 92 ? -30.774 3.316 28.900 1.00 55.44 92 ALA A N 1
ATOM 730 C CA . ALA A 1 92 ? -30.567 3.979 30.192 1.00 55.44 92 ALA A CA 1
ATOM 731 C C . ALA A 1 92 ? -31.692 4.968 30.568 1.00 55.44 92 ALA A C 1
ATOM 733 O O . ALA A 1 92 ? -31.805 5.349 31.728 1.00 55.44 92 ALA A O 1
ATOM 734 N N . ALA A 1 93 ? -32.509 5.387 29.596 1.00 56.03 93 ALA A N 1
ATOM 735 C CA . ALA A 1 93 ? -33.608 6.337 29.776 1.00 56.03 93 ALA A CA 1
ATOM 736 C C . ALA A 1 93 ? -34.995 5.679 29.907 1.00 56.03 93 ALA A C 1
ATOM 738 O O . ALA A 1 93 ? -35.988 6.395 29.999 1.00 56.03 93 ALA A O 1
ATOM 739 N N . ALA A 1 94 ? -35.082 4.345 29.906 1.00 51.09 94 ALA A N 1
ATOM 740 C CA . ALA A 1 94 ? -36.305 3.635 30.260 1.00 51.09 94 ALA A CA 1
ATOM 741 C C . ALA A 1 94 ? -36.326 3.435 31.788 1.00 51.09 94 ALA A C 1
ATOM 743 O O . ALA A 1 94 ? -35.606 2.561 32.276 1.00 51.09 94 ALA A O 1
ATOM 744 N N . PRO A 1 95 ? -37.084 4.237 32.563 1.00 51.41 95 PRO A N 1
ATOM 745 C CA . PRO A 1 95 ? -37.377 3.868 33.937 1.00 51.41 95 PRO A CA 1
ATOM 746 C C . PRO A 1 95 ? -38.185 2.570 33.897 1.00 51.41 95 PRO A C 1
ATOM 748 O O . PRO A 1 95 ? -39.123 2.443 33.107 1.00 51.41 95 PRO A O 1
ATOM 751 N N . GLU A 1 96 ? -37.789 1.598 34.713 1.00 50.62 96 GLU A N 1
ATOM 752 C CA . GLU A 1 96 ? -38.635 0.445 35.001 1.00 50.62 96 GLU A CA 1
ATOM 753 C C . GLU A 1 96 ? -39.975 0.974 35.531 1.00 50.62 96 GLU A C 1
ATOM 755 O O . GLU A 1 96 ? -40.001 1.762 36.481 1.00 50.62 96 GLU A O 1
ATOM 760 N N . ALA A 1 97 ? -41.055 0.633 34.826 1.00 46.56 97 ALA A N 1
ATOM 761 C CA . ALA A 1 97 ? -42.433 0.937 35.197 1.00 46.56 97 ALA A CA 1
ATOM 762 C C . ALA A 1 97 ? -43.010 -0.205 36.035 1.00 46.56 97 ALA A C 1
ATOM 764 O O . ALA A 1 97 ? -42.697 -1.374 35.708 1.00 46.56 97 ALA A O 1
#